Protein AF-A0A9P1I7N1-F1 (afdb_monomer_lite)

pLDDT: mean 73.81, std 21.14, range [27.92, 98.0]

Structure (mmCIF, N/CA/C/O backbone):
data_AF-A0A9P1I7N1-F1
#
_entry.id   AF-A0A9P1I7N1-F1
#
loop_
_atom_site.group_PDB
_atom_site.id
_atom_site.type_symbol
_atom_site.label_atom_id
_atom_site.label_alt_id
_atom_site.label_comp_id
_atom_site.label_asym_id
_atom_site.label_entity_id
_atom_site.label_seq_id
_atom_site.pdbx_PDB_ins_code
_atom_site.Cartn_x
_atom_site.Cartn_y
_atom_site.Cartn_z
_atom_site.occupancy
_atom_site.B_iso_or_equiv
_atom_site.auth_seq_id
_atom_site.auth_comp_id
_atom_site.auth_asym_id
_atom_site.auth_atom_id
_atom_site.pdbx_PDB_model_num
ATOM 1 N N . MET A 1 1 ? 33.302 -12.048 -24.021 1.00 49.50 1 MET A N 1
ATOM 2 C CA . MET A 1 1 ? 32.102 -11.194 -24.186 1.00 49.50 1 MET A CA 1
ATOM 3 C C . MET A 1 1 ? 31.710 -10.705 -22.802 1.00 49.50 1 MET A C 1
ATOM 5 O O . MET A 1 1 ? 31.873 -11.466 -21.865 1.00 49.50 1 MET A O 1
ATOM 9 N N . SER A 1 2 ? 31.352 -9.431 -22.657 1.00 49.69 2 SER A N 1
ATOM 10 C CA . SER A 1 2 ? 31.228 -8.757 -21.356 1.00 49.69 2 SER A CA 1
ATOM 11 C C . SER A 1 2 ? 29.893 -9.080 -20.673 1.00 49.69 2 SER A C 1
ATOM 13 O O . SER A 1 2 ? 28.844 -8.754 -21.222 1.00 49.69 2 SER A O 1
ATOM 15 N N . ASP A 1 3 ? 29.926 -9.655 -19.466 1.00 61.00 3 ASP A N 1
ATOM 16 C CA . ASP A 1 3 ? 28.738 -10.014 -18.661 1.00 61.00 3 ASP A CA 1
ATOM 17 C C . ASP A 1 3 ? 27.896 -8.801 -18.215 1.00 61.00 3 ASP A C 1
ATOM 19 O O . ASP A 1 3 ? 26.815 -8.938 -17.641 1.00 61.00 3 ASP A O 1
ATOM 23 N N . PHE A 1 4 ? 28.384 -7.587 -18.473 1.00 56.69 4 PHE A N 1
ATOM 24 C CA . PHE A 1 4 ? 27.769 -6.341 -18.027 1.00 56.69 4 PHE A CA 1
ATOM 25 C C . PHE A 1 4 ? 26.663 -5.832 -18.965 1.00 56.69 4 PHE A C 1
ATOM 27 O O . PHE A 1 4 ? 25.818 -5.038 -18.535 1.00 56.69 4 PHE A O 1
ATOM 34 N N . ILE A 1 5 ? 26.626 -6.289 -20.222 1.00 63.47 5 ILE A N 1
ATOM 35 C CA . ILE A 1 5 ? 25.685 -5.809 -21.244 1.00 63.47 5 ILE A CA 1
ATOM 36 C C . ILE A 1 5 ? 24.999 -6.997 -21.920 1.00 63.47 5 ILE A C 1
ATOM 38 O O . ILE A 1 5 ? 25.649 -7.870 -22.490 1.00 63.47 5 ILE A O 1
ATOM 42 N N . ARG A 1 6 ? 23.663 -7.005 -21.886 1.00 72.44 6 ARG A N 1
ATOM 43 C CA . ARG A 1 6 ? 22.825 -7.918 -22.669 1.00 72.44 6 ARG A CA 1
ATOM 44 C C . ARG A 1 6 ? 22.393 -7.221 -23.953 1.00 72.44 6 ARG A C 1
ATOM 46 O O . ARG A 1 6 ? 21.852 -6.119 -23.909 1.00 72.44 6 ARG A O 1
ATOM 53 N N . ILE A 1 7 ? 22.594 -7.882 -25.088 1.00 71.12 7 ILE A N 1
ATOM 54 C CA . ILE A 1 7 ? 22.114 -7.414 -26.390 1.00 71.12 7 ILE A CA 1
ATOM 55 C C . ILE A 1 7 ? 20.780 -8.101 -26.677 1.00 71.12 7 ILE A C 1
ATOM 57 O O . ILE A 1 7 ? 20.728 -9.324 -26.800 1.00 71.12 7 ILE A O 1
ATOM 61 N N . ILE A 1 8 ? 19.702 -7.324 -26.790 1.00 77.31 8 ILE A N 1
ATOM 62 C CA . ILE A 1 8 ? 18.387 -7.828 -27.208 1.00 77.31 8 ILE A CA 1
ATOM 63 C C . ILE A 1 8 ? 18.114 -7.363 -28.637 1.00 77.31 8 ILE A C 1
ATOM 65 O O . ILE A 1 8 ? 18.191 -6.171 -28.940 1.00 77.31 8 ILE A O 1
ATOM 69 N N . ARG A 1 9 ? 17.780 -8.310 -29.521 1.00 76.06 9 ARG A N 1
ATOM 70 C CA . ARG A 1 9 ? 17.397 -8.034 -30.911 1.00 76.06 9 ARG A CA 1
ATOM 71 C C . ARG A 1 9 ? 15.897 -7.767 -30.965 1.00 76.06 9 ARG A C 1
ATOM 73 O O . ARG A 1 9 ? 15.102 -8.653 -30.658 1.00 76.06 9 ARG A O 1
ATOM 80 N N . ILE A 1 10 ? 15.518 -6.554 -31.352 1.00 75.75 10 ILE A N 1
ATOM 81 C CA . ILE A 1 10 ? 14.117 -6.165 -31.527 1.00 75.75 10 ILE A CA 1
ATOM 82 C C . ILE A 1 10 ? 13.871 -5.901 -33.011 1.00 75.75 10 ILE A C 1
ATOM 84 O O . ILE A 1 10 ? 14.571 -5.099 -33.627 1.00 75.75 10 ILE A O 1
ATOM 88 N N . LYS A 1 11 ? 12.872 -6.582 -33.581 1.00 67.62 11 LYS A N 1
ATOM 89 C CA . LYS A 1 11 ? 12.373 -6.315 -34.935 1.00 67.62 11 LYS A CA 1
ATOM 90 C C . LYS A 1 11 ? 11.320 -5.218 -34.884 1.00 67.62 11 LYS A C 1
ATOM 92 O O . LYS A 1 11 ? 10.324 -5.357 -34.175 1.00 67.62 11 LYS A O 1
ATOM 97 N N . ASN A 1 12 ? 11.536 -4.149 -35.642 1.00 67.44 12 ASN A N 1
ATOM 98 C CA . ASN A 1 12 ? 10.532 -3.110 -35.849 1.00 67.44 12 ASN A CA 1
ATOM 99 C C . ASN A 1 12 ? 9.543 -3.532 -36.951 1.00 67.44 12 ASN A C 1
ATOM 101 O O . ASN A 1 12 ? 9.822 -4.442 -37.733 1.00 67.44 12 ASN A O 1
ATOM 105 N N . ALA A 1 13 ? 8.383 -2.871 -37.025 1.00 70.06 13 ALA A N 1
ATOM 106 C CA . ALA A 1 13 ? 7.300 -3.194 -37.971 1.00 70.06 13 ALA A CA 1
ATOM 107 C C . ALA A 1 13 ? 7.719 -3.112 -39.454 1.00 70.06 13 ALA A C 1
ATOM 109 O O . ALA A 1 13 ? 7.144 -3.768 -40.314 1.00 70.06 13 ALA A O 1
ATOM 110 N N . ASN A 1 14 ? 8.753 -2.327 -39.727 1.00 74.50 14 ASN A N 1
ATOM 111 C CA . ASN A 1 14 ? 9.397 -2.095 -41.014 1.00 74.50 14 ASN A CA 1
ATOM 112 C C . ASN A 1 14 ? 10.449 -3.167 -41.371 1.00 74.50 14 ASN A C 1
ATOM 114 O 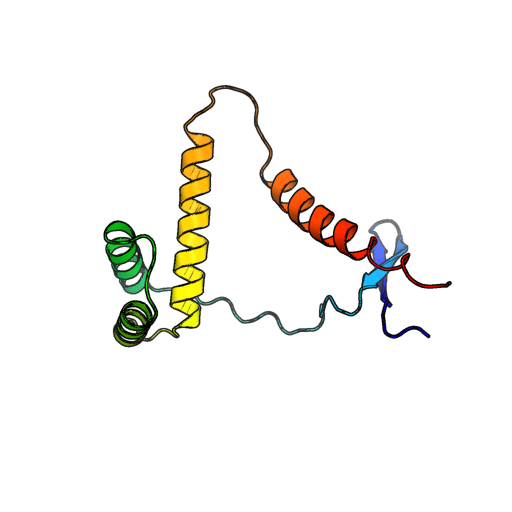O . ASN A 1 14 ? 11.082 -3.078 -42.414 1.00 74.50 14 ASN A O 1
ATOM 118 N N . GLY A 1 15 ? 10.641 -4.186 -40.527 1.00 71.75 15 GLY A N 1
ATOM 119 C CA . GLY A 1 15 ? 11.622 -5.255 -40.745 1.00 71.75 15 GLY A CA 1
ATOM 120 C C . GLY A 1 15 ? 13.042 -4.910 -40.286 1.00 71.75 15 GLY A C 1
ATOM 121 O O . GLY A 1 15 ? 13.864 -5.815 -40.166 1.00 71.75 15 GLY A O 1
ATOM 122 N N . ASP A 1 16 ? 13.306 -3.645 -39.948 1.00 73.56 16 ASP A N 1
ATOM 123 C CA . ASP A 1 16 ? 14.588 -3.202 -39.403 1.00 73.56 16 ASP A CA 1
ATOM 124 C C . ASP A 1 16 ? 14.841 -3.812 -38.024 1.00 73.56 16 ASP A C 1
ATOM 126 O O . ASP A 1 16 ? 14.035 -3.689 -37.091 1.00 73.56 16 ASP A O 1
ATOM 130 N N . GLU A 1 17 ? 16.000 -4.438 -37.876 1.00 74.38 17 GLU A N 1
ATOM 131 C CA . GLU A 1 17 ? 16.440 -5.035 -36.626 1.00 74.38 17 GLU A CA 1
ATOM 132 C C . GLU A 1 17 ? 17.321 -4.056 -35.861 1.00 74.38 17 GLU A C 1
ATOM 134 O O . GLU A 1 17 ? 18.408 -3.689 -36.305 1.00 74.38 17 GLU A O 1
ATOM 139 N N . LYS A 1 18 ? 16.864 -3.651 -34.676 1.00 73.75 18 LYS A N 1
ATOM 140 C CA . LYS A 1 18 ? 17.653 -2.821 -33.770 1.00 73.75 18 LYS A CA 1
ATOM 141 C C . LYS A 1 18 ? 18.204 -3.677 -32.639 1.00 73.75 18 LYS A C 1
ATOM 143 O O . LYS A 1 18 ? 17.460 -4.396 -31.967 1.00 73.75 18 LYS A O 1
ATOM 148 N N . LEU A 1 19 ? 19.512 -3.576 -32.426 1.00 75.94 19 LEU A N 1
ATOM 149 C CA . LEU A 1 19 ? 20.185 -4.141 -31.263 1.00 75.94 19 LEU A CA 1
ATOM 150 C C . LEU A 1 19 ? 20.087 -3.127 -30.124 1.00 75.94 19 LEU A C 1
ATOM 152 O O . LEU A 1 19 ? 20.568 -2.001 -30.245 1.00 75.94 19 LEU A O 1
ATOM 156 N N . LEU A 1 20 ? 19.412 -3.506 -29.041 1.00 75.50 20 LEU A N 1
ATOM 157 C CA . LEU A 1 20 ? 19.401 -2.723 -27.812 1.00 75.50 20 LEU A CA 1
ATOM 158 C C . LEU A 1 20 ? 20.410 -3.312 -26.835 1.00 75.50 20 LEU A C 1
ATOM 160 O O . LEU A 1 20 ? 20.289 -4.466 -26.424 1.00 75.50 20 LEU A O 1
ATOM 164 N N . GLU A 1 21 ? 21.380 -2.489 -26.456 1.00 71.56 21 GLU A N 1
ATOM 165 C CA . GLU A 1 21 ? 22.315 -2.771 -25.376 1.00 71.56 21 GLU A CA 1
ATOM 166 C C . GLU A 1 21 ? 21.666 -2.392 -24.049 1.00 71.56 21 GLU A C 1
ATOM 168 O O . GLU A 1 21 ? 21.413 -1.221 -23.756 1.00 71.56 21 GLU A O 1
ATOM 173 N N . ILE A 1 22 ? 21.347 -3.405 -23.251 1.00 73.88 22 ILE A N 1
ATOM 174 C CA . ILE A 1 22 ? 20.681 -3.239 -21.967 1.00 73.88 22 ILE A CA 1
ATOM 175 C C . ILE A 1 22 ? 21.643 -3.712 -20.878 1.00 73.88 22 ILE A C 1
ATOM 177 O O . ILE A 1 22 ? 22.130 -4.842 -20.944 1.00 73.88 22 ILE A O 1
ATOM 181 N N . PRO A 1 23 ? 21.914 -2.891 -19.849 1.00 74.00 23 PRO A N 1
ATOM 182 C CA . PRO A 1 23 ? 22.701 -3.324 -18.702 1.00 74.00 23 PRO A CA 1
ATOM 183 C C . PRO A 1 23 ? 22.147 -4.627 -18.116 1.00 74.00 23 PRO A C 1
ATOM 185 O O . PRO A 1 23 ? 20.976 -4.678 -17.741 1.00 74.00 23 PRO A O 1
ATOM 188 N N . ALA A 1 24 ? 22.982 -5.660 -17.980 1.00 65.38 24 ALA A N 1
ATOM 189 C CA . ALA A 1 24 ? 22.560 -6.992 -17.524 1.00 65.38 24 ALA A CA 1
ATOM 190 C C . ALA A 1 24 ? 21.937 -6.998 -16.111 1.00 65.38 24 ALA A C 1
ATOM 192 O O . ALA A 1 24 ? 21.208 -7.921 -15.756 1.00 65.38 24 ALA A O 1
ATOM 193 N N . LYS A 1 25 ? 22.180 -5.939 -15.323 1.00 65.00 25 LYS A N 1
ATOM 194 C CA . LYS A 1 25 ? 21.547 -5.687 -14.014 1.00 65.00 25 LYS A CA 1
ATOM 195 C C . LYS A 1 25 ? 20.039 -5.433 -14.091 1.00 65.00 25 LYS A C 1
ATOM 197 O O . LYS A 1 25 ? 19.344 -5.542 -13.082 1.00 65.00 25 LYS A O 1
ATOM 202 N N . LEU A 1 26 ? 19.533 -5.048 -15.262 1.00 67.81 26 LEU A N 1
ATOM 203 C CA . LEU A 1 26 ? 18.105 -5.013 -15.536 1.00 67.81 26 LEU A CA 1
ATOM 204 C C . LEU A 1 26 ? 17.706 -6.458 -15.829 1.00 67.81 26 LEU A C 1
ATOM 206 O O . LEU A 1 26 ? 17.741 -6.910 -16.968 1.00 67.81 26 LEU A O 1
ATOM 210 N N . ASP A 1 27 ? 17.416 -7.198 -14.762 1.00 68.06 27 ASP A N 1
ATOM 211 C CA . ASP A 1 27 ? 16.964 -8.589 -14.784 1.00 68.06 27 ASP A CA 1
ATOM 212 C C . ASP A 1 27 ? 15.564 -8.666 -15.429 1.00 68.06 27 ASP A C 1
ATOM 214 O O . ASP A 1 27 ? 14.540 -8.781 -14.755 1.00 68.06 27 ASP A O 1
ATOM 218 N N . LEU A 1 28 ? 15.522 -8.491 -16.755 1.00 69.94 28 LEU A N 1
ATOM 219 C CA . LEU A 1 28 ? 14.308 -8.479 -17.578 1.00 69.94 28 LEU A CA 1
ATOM 220 C C . LEU A 1 28 ? 13.657 -9.864 -17.671 1.00 69.94 28 LEU A C 1
ATOM 222 O O . LEU A 1 28 ? 12.480 -9.963 -18.012 1.00 69.94 28 LEU A O 1
ATOM 226 N N . GLU A 1 29 ? 14.416 -10.912 -17.352 1.00 68.62 29 GLU A N 1
ATOM 227 C CA . GLU A 1 29 ? 13.944 -12.295 -17.291 1.00 68.62 29 GLU A CA 1
ATOM 228 C C . GLU A 1 29 ? 13.366 -12.654 -15.923 1.00 68.62 29 GLU A C 1
ATOM 230 O O . GLU A 1 29 ? 12.690 -13.679 -15.807 1.00 68.62 29 GLU A O 1
ATOM 235 N N . ARG A 1 30 ? 13.556 -11.806 -14.897 1.00 72.81 30 ARG A N 1
ATOM 236 C CA . ARG A 1 30 ? 12.923 -12.011 -13.597 1.00 72.81 30 ARG A CA 1
ATOM 237 C C . ARG A 1 30 ? 11.413 -12.114 -13.785 1.00 72.81 30 ARG A C 1
ATOM 239 O O . ARG A 1 30 ? 10.788 -11.137 -14.217 1.00 72.81 30 ARG A O 1
ATOM 246 N N . PRO A 1 31 ? 10.795 -13.239 -13.388 1.00 73.25 31 PRO A N 1
ATOM 247 C CA . PRO A 1 31 ? 9.352 -13.370 -13.429 1.00 73.25 31 PRO A CA 1
ATOM 248 C C . PRO A 1 31 ? 8.707 -12.194 -12.695 1.00 73.25 31 PRO A C 1
ATOM 250 O O . PRO A 1 31 ? 9.024 -11.908 -11.532 1.00 73.25 31 PRO A O 1
ATOM 253 N N . LYS A 1 32 ? 7.815 -11.476 -13.387 1.00 76.12 32 LYS A N 1
ATOM 254 C CA . LYS A 1 32 ? 7.057 -10.386 -12.770 1.00 76.12 32 LYS A CA 1
ATOM 255 C C . LYS A 1 32 ? 6.283 -10.980 -11.601 1.00 76.12 32 LYS A C 1
ATOM 257 O O . LYS A 1 32 ? 5.505 -11.913 -11.785 1.00 76.12 32 LYS A O 1
ATOM 262 N N . ARG A 1 33 ? 6.492 -10.436 -10.400 1.00 74.19 33 ARG A N 1
ATOM 263 C CA . ARG A 1 33 ? 5.710 -10.849 -9.231 1.00 74.19 33 ARG A CA 1
ATOM 264 C C . ARG A 1 33 ? 4.222 -10.659 -9.557 1.00 74.19 33 ARG A C 1
ATOM 266 O O . ARG A 1 33 ? 3.873 -9.594 -10.081 1.00 74.19 33 ARG A O 1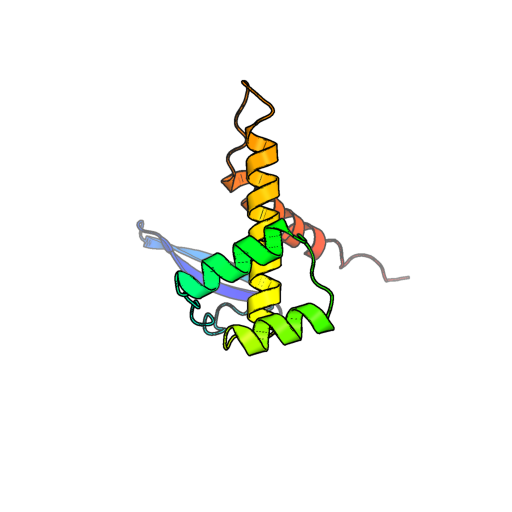
ATOM 273 N N . PRO A 1 34 ? 3.363 -11.656 -9.282 1.00 75.75 34 PRO A N 1
ATOM 274 C CA . PRO A 1 34 ? 1.937 -11.531 -9.539 1.00 75.75 34 PRO A CA 1
ATOM 275 C C . PRO A 1 34 ? 1.393 -10.309 -8.798 1.00 75.75 34 PRO A C 1
ATOM 277 O O . PRO A 1 34 ? 1.763 -10.040 -7.651 1.00 75.75 34 PRO A O 1
ATOM 280 N N . ARG A 1 35 ? 0.540 -9.533 -9.474 1.00 80.25 35 ARG A N 1
ATOM 281 C CA . ARG A 1 35 ? -0.113 -8.385 -8.843 1.00 80.25 35 ARG A CA 1
ATOM 282 C C . ARG A 1 35 ? -1.088 -8.895 -7.791 1.00 80.25 35 ARG A C 1
ATOM 284 O O . ARG A 1 35 ? -1.968 -9.688 -8.098 1.00 80.25 35 ARG A O 1
ATOM 291 N N . THR A 1 36 ? -0.947 -8.404 -6.568 1.00 82.81 36 THR A N 1
ATOM 292 C CA . THR A 1 36 ? -1.975 -8.575 -5.541 1.00 82.81 36 THR A CA 1
ATOM 293 C C . THR A 1 36 ? -3.128 -7.613 -5.818 1.00 82.81 36 THR A C 1
ATOM 295 O O . THR A 1 36 ? -2.890 -6.428 -6.059 1.00 82.81 36 THR A O 1
ATOM 298 N N . VAL A 1 37 ? -4.360 -8.119 -5.752 1.00 91.25 37 VAL A N 1
ATOM 299 C CA . VAL A 1 37 ? -5.584 -7.312 -5.693 1.00 91.25 37 VAL A CA 1
ATOM 300 C C . VAL A 1 37 ? -6.099 -7.370 -4.260 1.00 91.25 37 VAL A C 1
ATOM 302 O O . VAL A 1 37 ? -6.226 -8.455 -3.698 1.00 91.25 37 VAL A O 1
ATOM 305 N N . PHE A 1 38 ? -6.344 -6.208 -3.660 1.00 94.31 38 PHE A N 1
ATOM 306 C CA . PHE A 1 38 ? -6.940 -6.116 -2.330 1.00 94.31 38 PHE A CA 1
ATOM 307 C C . PHE A 1 38 ? -8.461 -6.120 -2.450 1.00 94.31 38 PHE A C 1
ATOM 309 O O . PHE A 1 38 ? -9.009 -5.538 -3.384 1.00 94.31 38 PHE A O 1
ATOM 316 N N . THR A 1 39 ? -9.129 -6.765 -1.501 1.00 97.25 39 THR A N 1
ATOM 317 C CA . THR A 1 39 ? -10.592 -6.709 -1.380 1.00 97.25 39 THR A CA 1
ATOM 318 C C . THR A 1 39 ? -11.047 -5.321 -0.929 1.00 97.25 39 THR A C 1
ATOM 320 O O . THR A 1 39 ? -10.282 -4.581 -0.304 1.00 97.25 39 THR A O 1
ATOM 323 N N . ASP A 1 40 ? -12.313 -4.983 -1.170 1.00 96.50 40 ASP A N 1
ATOM 324 C CA . ASP A 1 40 ? -12.871 -3.691 -0.750 1.00 96.50 40 ASP A CA 1
ATOM 325 C C . ASP A 1 40 ? -12.788 -3.490 0.766 1.00 96.50 40 ASP A C 1
ATOM 327 O O . ASP A 1 40 ? -12.424 -2.411 1.231 1.00 96.50 40 ASP A O 1
ATOM 331 N N . GLN A 1 41 ? -13.030 -4.546 1.549 1.00 97.38 41 GLN A N 1
ATOM 332 C CA . GLN A 1 41 ? -12.895 -4.496 3.007 1.00 97.38 41 GLN A CA 1
ATOM 333 C C . GLN A 1 41 ? -11.455 -4.189 3.439 1.00 97.38 41 GLN A C 1
ATOM 335 O O . GLN A 1 41 ? -11.235 -3.355 4.319 1.00 97.38 41 GLN A O 1
ATOM 340 N N . GLN A 1 42 ? -10.457 -4.809 2.798 1.00 97.06 42 GLN A N 1
ATOM 341 C CA . GLN A 1 42 ? -9.050 -4.506 3.072 1.00 97.06 42 GLN A CA 1
ATOM 342 C C . GLN A 1 42 ? -8.717 -3.055 2.715 1.00 97.06 42 GLN A C 1
ATOM 344 O O . GLN A 1 42 ? -8.069 -2.370 3.506 1.00 97.06 42 GLN A O 1
ATOM 349 N N . LEU A 1 43 ? -9.187 -2.564 1.563 1.00 97.75 43 LEU A N 1
ATOM 350 C CA . LEU A 1 43 ? -8.972 -1.179 1.135 1.00 97.75 43 LEU A CA 1
ATOM 351 C C . LEU A 1 43 ? -9.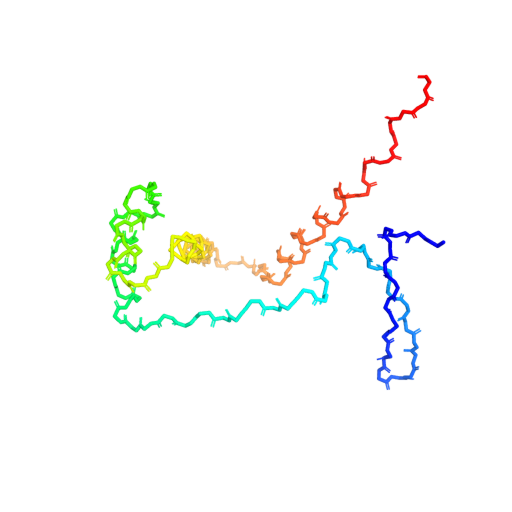600 -0.169 2.100 1.00 97.75 43 LEU A C 1
ATOM 353 O O . LEU A 1 43 ? -8.959 0.828 2.423 1.00 97.75 43 LEU A O 1
ATOM 357 N N . GLN A 1 44 ? -10.808 -0.432 2.601 1.00 97.75 44 GLN A N 1
ATOM 358 C CA . GLN A 1 44 ? -11.472 0.434 3.580 1.00 97.75 44 GLN A CA 1
ATOM 359 C C . GLN A 1 44 ? -10.661 0.569 4.870 1.00 97.75 44 GLN A C 1
ATOM 361 O O . GLN A 1 44 ? -10.469 1.680 5.364 1.00 97.75 44 GLN A O 1
ATOM 366 N N . VAL A 1 45 ? -10.154 -0.545 5.409 1.00 97.88 45 VAL A N 1
ATOM 367 C CA . VAL A 1 45 ? -9.322 -0.512 6.620 1.00 97.88 45 VAL A CA 1
ATOM 368 C C . VAL A 1 45 ? -7.993 0.197 6.346 1.00 97.88 45 VAL A C 1
ATOM 370 O O . VAL A 1 45 ? -7.579 1.025 7.153 1.00 97.88 45 VAL A O 1
ATOM 373 N N . LEU A 1 46 ? -7.355 -0.072 5.202 1.00 97.81 46 LEU A N 1
ATOM 374 C CA . LEU A 1 46 ? -6.108 0.584 4.797 1.00 97.81 46 LEU A CA 1
ATOM 375 C C . LEU A 1 46 ? -6.268 2.106 4.672 1.00 97.81 46 LEU A C 1
ATOM 377 O O . LEU A 1 46 ? -5.455 2.846 5.221 1.00 97.81 46 LEU A O 1
ATOM 381 N N . GLU A 1 47 ? -7.315 2.581 3.991 1.00 98.00 47 GLU A N 1
ATOM 382 C CA . GLU A 1 47 ? -7.601 4.016 3.850 1.00 98.00 47 GLU A CA 1
ATOM 383 C C . GLU A 1 47 ? -7.957 4.654 5.195 1.00 98.00 47 GLU A C 1
ATOM 385 O O . GLU A 1 47 ? -7.464 5.738 5.498 1.00 98.00 47 GLU A O 1
ATOM 390 N N . LYS A 1 48 ? -8.746 3.978 6.042 1.00 97.75 48 LYS A N 1
ATOM 391 C CA . LYS A 1 48 ? -9.053 4.477 7.390 1.00 97.75 48 LYS A CA 1
ATOM 392 C C . LYS A 1 48 ? -7.775 4.688 8.202 1.00 97.75 48 LYS A C 1
ATOM 394 O O . LYS A 1 48 ? -7.550 5.783 8.706 1.00 97.75 48 LYS A O 1
ATOM 399 N N . THR A 1 49 ? -6.921 3.669 8.280 1.00 97.12 49 THR A N 1
ATOM 400 C CA . THR A 1 49 ? -5.653 3.764 9.014 1.00 97.12 49 THR A CA 1
ATOM 401 C C . THR A 1 49 ? -4.714 4.800 8.394 1.00 97.12 49 THR A C 1
ATOM 403 O O . THR A 1 49 ? -4.003 5.487 9.117 1.00 97.12 49 THR A O 1
ATOM 406 N N . PHE A 1 50 ? -4.721 4.959 7.069 1.00 97.38 50 PHE A N 1
ATOM 407 C CA . PHE A 1 50 ? -3.939 5.995 6.396 1.00 97.38 50 PHE A CA 1
ATOM 408 C C . PHE A 1 50 ? -4.397 7.414 6.754 1.00 97.38 50 PHE A C 1
ATOM 410 O O . PHE A 1 50 ? -3.558 8.284 6.974 1.00 97.38 50 PHE A O 1
ATOM 417 N N . ASN A 1 51 ? -5.708 7.642 6.843 1.00 96.25 51 ASN A N 1
ATOM 418 C CA . ASN A 1 51 ? -6.267 8.934 7.243 1.00 96.25 51 ASN A CA 1
ATOM 419 C C . ASN A 1 51 ? -5.952 9.273 8.710 1.00 96.25 51 ASN A C 1
ATOM 421 O O . ASN A 1 51 ? -5.825 10.445 9.049 1.00 96.25 51 ASN A O 1
ATOM 425 N N . GLU A 1 52 ? -5.813 8.259 9.569 1.00 95.38 52 GLU A N 1
ATOM 426 C CA . GLU A 1 52 ? -5.347 8.420 10.953 1.00 95.38 52 GLU A CA 1
ATOM 427 C C . GLU A 1 52 ? -3.835 8.705 11.004 1.00 95.38 52 GLU A C 1
ATOM 429 O O . GLU A 1 52 ? -3.389 9.578 11.748 1.00 95.38 52 GLU A O 1
ATOM 434 N N . SER A 1 53 ? -3.038 7.991 10.200 1.00 94.38 53 SER A N 1
ATOM 435 C CA . SER A 1 53 ? -1.597 8.212 10.063 1.00 94.38 53 SER A CA 1
ATOM 436 C C . SER A 1 53 ? -1.067 7.788 8.689 1.00 94.38 53 SER A C 1
ATOM 438 O O . SER A 1 53 ? -1.036 6.604 8.345 1.00 94.38 53 SER A O 1
ATOM 440 N N . GLY A 1 54 ? -0.514 8.738 7.927 1.00 93.44 54 GLY A N 1
ATOM 441 C CA . GLY A 1 54 ? 0.078 8.475 6.604 1.00 93.44 54 GLY A CA 1
ATOM 442 C C . GLY A 1 54 ? 1.373 7.639 6.622 1.00 93.44 54 GLY A C 1
ATOM 443 O O . GLY A 1 54 ? 1.885 7.226 5.567 1.00 93.44 54 GLY A O 1
ATOM 444 N N . TYR A 1 55 ? 1.920 7.374 7.813 1.00 96.56 55 TYR A N 1
ATOM 445 C CA . TYR A 1 55 ? 3.123 6.573 8.038 1.00 96.56 55 TYR A CA 1
ATOM 446 C C . TYR A 1 55 ? 2.910 5.581 9.183 1.00 96.56 55 TYR A C 1
ATOM 448 O O . TYR A 1 55 ? 2.404 5.927 10.245 1.00 96.56 55 TYR A O 1
ATOM 456 N N . LEU A 1 56 ? 3.359 4.342 8.984 1.00 94.44 56 LEU A N 1
ATOM 457 C CA . LEU A 1 56 ? 3.326 3.301 10.008 1.00 94.44 56 LEU A CA 1
ATOM 458 C C . LEU A 1 56 ? 4.742 2.964 10.472 1.00 94.44 56 LEU A C 1
ATOM 460 O O . LEU A 1 56 ? 5.651 2.807 9.648 1.00 94.44 56 LEU A O 1
ATOM 464 N N . ASN A 1 57 ? 4.905 2.789 11.784 1.00 95.62 57 ASN A N 1
ATOM 465 C CA . ASN A 1 57 ? 6.090 2.157 12.361 1.00 95.62 57 ASN A CA 1
ATOM 466 C C . ASN A 1 57 ? 6.055 0.627 12.131 1.00 95.62 57 ASN A C 1
ATOM 468 O O . ASN A 1 57 ? 5.098 0.093 11.568 1.00 95.62 57 ASN A O 1
ATOM 472 N N . GLY A 1 58 ? 7.120 -0.083 12.516 1.00 95.25 58 GLY A N 1
ATOM 473 C CA . GLY A 1 58 ? 7.217 -1.534 12.311 1.00 95.25 58 GLY A CA 1
ATOM 474 C C . GLY A 1 58 ? 6.107 -2.327 13.008 1.00 95.25 58 GLY A C 1
ATOM 475 O O . GLY A 1 58 ? 5.492 -3.182 12.378 1.00 95.25 58 GLY A O 1
ATOM 476 N N . SER A 1 59 ? 5.812 -2.004 14.267 1.00 96.69 59 SER A N 1
ATOM 477 C CA . SER A 1 59 ? 4.829 -2.727 15.083 1.00 96.69 59 SER A CA 1
ATOM 478 C C . SER A 1 59 ? 3.403 -2.547 14.564 1.00 96.69 59 SER A C 1
ATOM 480 O O . SER A 1 59 ? 2.735 -3.530 14.258 1.00 96.69 59 SER A O 1
ATOM 482 N N . SER A 1 60 ? 2.963 -1.303 14.347 1.00 96.31 60 SER A N 1
ATOM 483 C CA . SER A 1 60 ? 1.624 -1.006 13.820 1.00 96.31 60 SER A CA 1
ATOM 484 C C . SER A 1 60 ? 1.420 -1.574 12.413 1.00 96.31 60 SER A C 1
ATOM 486 O O . SER A 1 60 ? 0.316 -1.971 12.045 1.00 96.31 60 SER A O 1
ATOM 488 N N . ARG A 1 61 ? 2.491 -1.647 11.611 1.00 98.00 61 ARG A N 1
ATOM 489 C CA . ARG A 1 61 ? 2.440 -2.278 10.289 1.00 98.00 61 ARG A CA 1
ATOM 490 C C . ARG A 1 61 ? 2.246 -3.790 10.383 1.00 98.00 61 ARG A C 1
ATOM 492 O O . ARG A 1 61 ? 1.434 -4.324 9.629 1.00 98.00 61 ARG A O 1
ATOM 499 N N . LEU A 1 62 ? 2.936 -4.454 11.310 1.00 97.81 62 LEU A N 1
ATOM 500 C CA . LEU A 1 62 ? 2.792 -5.890 11.541 1.00 97.81 62 LEU A CA 1
ATOM 501 C C . LEU A 1 62 ? 1.397 -6.244 12.078 1.00 97.81 62 LEU A C 1
ATOM 503 O O . LEU A 1 62 ? 0.778 -7.195 11.607 1.00 97.81 62 LEU A O 1
ATOM 507 N N . GLU A 1 63 ? 0.866 -5.450 13.007 1.00 97.81 63 GLU A N 1
ATOM 508 C CA . GLU A 1 63 ? -0.502 -5.612 13.515 1.00 97.81 63 GLU A CA 1
ATOM 509 C C . GLU A 1 63 ? -1.543 -5.495 12.397 1.00 97.81 63 GLU A C 1
ATOM 511 O O . GLU A 1 63 ? -2.433 -6.341 12.274 1.00 97.81 63 GLU A O 1
ATOM 516 N N . LEU A 1 64 ? -1.406 -4.485 11.532 1.00 97.50 64 LEU A N 1
ATOM 517 C CA . LEU A 1 64 ? -2.305 -4.289 10.397 1.00 97.50 64 LEU A CA 1
ATOM 518 C C . LEU A 1 64 ? -2.194 -5.423 9.368 1.00 97.50 64 LEU A C 1
ATOM 520 O O . LEU A 1 64 ? -3.207 -5.859 8.819 1.00 97.50 64 LEU A O 1
ATOM 524 N N . ALA A 1 65 ? -0.980 -5.920 9.130 1.00 97.88 65 ALA A N 1
ATOM 525 C CA . ALA A 1 65 ? -0.723 -7.058 8.255 1.00 97.88 65 ALA A CA 1
ATOM 526 C C . ALA A 1 65 ? -1.457 -8.314 8.756 1.00 97.88 65 ALA A C 1
ATOM 528 O O . ALA A 1 65 ? -2.235 -8.911 8.007 1.00 97.88 65 ALA A O 1
ATOM 529 N N . ASN A 1 66 ? -1.307 -8.636 10.045 1.00 97.88 66 ASN A N 1
ATOM 530 C CA . ASN A 1 66 ? -1.989 -9.764 10.683 1.00 97.88 66 ASN A CA 1
ATOM 531 C C . ASN A 1 66 ? -3.514 -9.615 10.624 1.00 97.88 66 ASN A C 1
ATOM 533 O O . ASN A 1 66 ? -4.213 -10.561 10.268 1.00 97.88 66 ASN A O 1
ATOM 537 N N . LYS A 1 67 ? -4.033 -8.412 10.904 1.00 97.25 67 LYS A N 1
ATOM 538 C CA . LYS A 1 67 ? -5.474 -8.125 10.869 1.00 97.25 67 LYS A CA 1
ATOM 539 C C . LYS A 1 67 ? -6.095 -8.328 9.485 1.00 97.25 67 LYS A C 1
ATOM 541 O O . LYS A 1 67 ? -7.247 -8.738 9.392 1.00 97.25 67 LYS A O 1
ATOM 546 N N . LEU A 1 68 ? -5.361 -8.010 8.419 1.00 96.75 68 LEU A N 1
ATOM 547 C CA . LEU A 1 68 ? -5.864 -8.068 7.042 1.00 96.75 68 LEU A CA 1
ATOM 548 C C . LEU A 1 68 ? -5.488 -9.353 6.297 1.00 96.75 68 LEU A C 1
ATOM 550 O O . LEU A 1 68 ? -5.883 -9.505 5.138 1.00 96.75 68 LEU A O 1
ATOM 554 N N . GLY A 1 69 ? -4.723 -10.251 6.928 1.00 96.62 69 GLY A N 1
ATOM 555 C CA . GLY A 1 69 ? -4.183 -11.444 6.273 1.00 96.62 69 GLY A CA 1
ATOM 556 C C . GLY A 1 69 ? -3.207 -11.105 5.141 1.00 96.62 69 GLY A C 1
ATOM 557 O O . GLY A 1 69 ? -3.180 -11.783 4.116 1.00 96.62 69 GLY A O 1
ATOM 558 N N . LEU A 1 70 ? -2.446 -10.019 5.291 1.00 95.75 70 LEU A N 1
ATOM 559 C CA . LEU A 1 70 ? -1.476 -9.529 4.311 1.00 95.75 70 LEU A CA 1
ATOM 560 C C . LEU A 1 70 ? -0.053 -9.646 4.866 1.00 95.75 70 LEU A C 1
ATOM 562 O O . LEU A 1 70 ? 0.159 -9.765 6.066 1.00 95.75 70 LEU A O 1
ATOM 566 N N . SER A 1 71 ? 0.948 -9.574 3.991 1.00 95.81 71 SER A N 1
ATOM 567 C CA . SER A 1 71 ? 2.353 -9.486 4.408 1.00 95.81 71 SER A CA 1
ATOM 568 C C . SER A 1 71 ? 2.750 -8.058 4.793 1.00 95.81 71 SER A C 1
ATOM 570 O O . SER A 1 71 ? 2.261 -7.086 4.209 1.00 95.81 71 SER A O 1
ATOM 572 N N . ASP A 1 72 ? 3.730 -7.924 5.695 1.00 95.44 72 ASP A N 1
ATOM 573 C CA . ASP A 1 72 ? 4.319 -6.627 6.081 1.00 95.44 72 ASP A CA 1
ATOM 574 C C . ASP A 1 72 ? 4.739 -5.798 4.854 1.00 95.44 72 ASP A C 1
ATOM 576 O O . ASP A 1 72 ? 4.480 -4.595 4.761 1.00 95.44 72 ASP A O 1
ATOM 580 N N . ASN A 1 73 ? 5.324 -6.466 3.853 1.00 94.62 73 ASN A N 1
ATOM 581 C CA . ASN A 1 73 ? 5.753 -5.823 2.619 1.00 94.62 73 ASN A CA 1
ATOM 582 C C . ASN A 1 73 ? 4.574 -5.309 1.774 1.00 94.62 73 ASN A C 1
ATOM 584 O O . ASN A 1 73 ? 4.694 -4.250 1.162 1.00 94.62 73 ASN A O 1
ATOM 588 N N . GLN A 1 74 ? 3.436 -6.010 1.732 1.00 95.25 74 GLN A N 1
ATOM 589 C CA . GLN A 1 74 ? 2.247 -5.521 1.018 1.00 95.25 74 GLN A CA 1
ATOM 590 C C . GLN A 1 74 ? 1.694 -4.252 1.667 1.00 95.25 74 GLN A C 1
ATOM 592 O O . GLN A 1 74 ? 1.417 -3.290 0.950 1.00 95.25 74 GLN A O 1
ATOM 597 N N . ILE A 1 75 ? 1.622 -4.205 3.003 1.00 97.25 75 ILE A N 1
ATOM 598 C CA . ILE A 1 75 ? 1.219 -2.991 3.725 1.00 97.25 75 ILE A CA 1
ATOM 599 C C . ILE A 1 75 ? 2.214 -1.858 3.445 1.00 97.25 75 ILE A C 1
ATOM 601 O O . ILE A 1 75 ? 1.818 -0.754 3.072 1.00 97.25 75 ILE A O 1
ATOM 605 N N . LYS A 1 76 ? 3.521 -2.136 3.532 1.00 95.75 76 LYS A N 1
ATOM 606 C CA . LYS A 1 76 ? 4.579 -1.159 3.236 1.00 95.75 76 LYS A CA 1
ATOM 607 C C . LYS A 1 76 ? 4.432 -0.557 1.835 1.00 95.75 76 LYS A C 1
ATOM 609 O O . LYS A 1 76 ? 4.463 0.666 1.691 1.00 95.75 76 LYS A O 1
ATOM 614 N N . VAL A 1 77 ? 4.270 -1.401 0.816 1.00 95.25 77 VAL A N 1
ATOM 615 C CA . VAL A 1 77 ? 4.120 -0.971 -0.583 1.00 95.25 77 VAL A CA 1
ATOM 616 C C . VAL A 1 77 ? 2.819 -0.197 -0.784 1.00 95.25 77 VAL A C 1
ATOM 618 O O . VAL A 1 77 ? 2.828 0.830 -1.461 1.00 95.25 77 VAL A O 1
ATOM 621 N N . TRP A 1 78 ? 1.712 -0.630 -0.176 1.00 96.56 78 TRP A N 1
ATOM 622 C CA . TRP A 1 78 ? 0.441 0.086 -0.277 1.00 96.56 78 TRP A CA 1
ATOM 623 C C . TRP A 1 78 ? 0.549 1.500 0.305 1.00 96.56 78 TRP A C 1
ATOM 625 O O . TRP A 1 78 ? 0.215 2.461 -0.384 1.00 96.56 78 TRP A O 1
ATOM 635 N N . PHE A 1 79 ? 1.121 1.655 1.505 1.00 97.69 79 PHE A N 1
ATOM 636 C CA . PHE A 1 79 ? 1.315 2.970 2.131 1.00 97.69 79 PHE A CA 1
ATOM 637 C C . PHE A 1 79 ? 2.248 3.872 1.311 1.00 97.69 79 PHE A C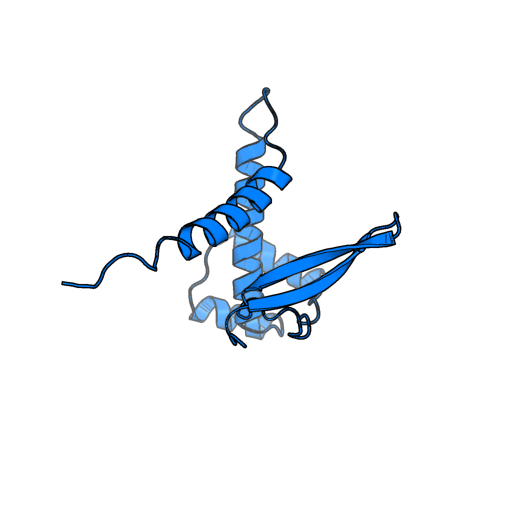 1
ATOM 639 O O . PHE A 1 79 ? 1.995 5.068 1.173 1.00 97.69 79 PHE A O 1
ATOM 646 N N . GLN A 1 80 ? 3.312 3.314 0.723 1.00 95.44 80 GLN A N 1
ATOM 647 C CA . GLN A 1 80 ? 4.179 4.056 -0.200 1.00 95.44 80 GLN A CA 1
ATOM 648 C C . GLN A 1 80 ? 3.399 4.562 -1.419 1.00 95.44 80 GLN A C 1
ATOM 650 O O . GLN A 1 80 ? 3.420 5.759 -1.708 1.00 95.44 80 GLN A O 1
ATOM 655 N N . ASN A 1 81 ? 2.657 3.675 -2.083 1.00 95.19 81 ASN A N 1
ATOM 656 C CA . ASN A 1 81 ? 1.855 4.022 -3.254 1.00 95.19 81 ASN A CA 1
ATOM 657 C C . ASN A 1 81 ? 0.761 5.043 -2.919 1.00 95.19 81 ASN A C 1
ATOM 659 O O . ASN A 1 81 ? 0.511 5.962 -3.703 1.00 95.19 81 ASN A O 1
ATOM 663 N N . ARG A 1 82 ? 0.130 4.916 -1.748 1.00 96.19 82 ARG A N 1
ATOM 664 C CA . ARG A 1 82 ? -0.926 5.823 -1.301 1.00 96.19 82 ARG A CA 1
ATOM 665 C C . ARG A 1 82 ? -0.405 7.241 -1.073 1.00 96.19 82 ARG A C 1
ATOM 667 O O . ARG A 1 82 ? -1.044 8.181 -1.547 1.00 96.19 82 ARG A O 1
ATOM 674 N N . ARG A 1 83 ? 0.778 7.403 -0.468 1.00 95.31 83 ARG A N 1
ATOM 675 C CA . ARG A 1 83 ? 1.444 8.717 -0.345 1.00 95.31 83 ARG A CA 1
ATOM 676 C C . ARG A 1 83 ? 1.827 9.304 -1.696 1.00 95.31 83 ARG A C 1
ATOM 678 O O . ARG A 1 83 ? 1.639 10.493 -1.930 1.00 95.31 83 ARG A O 1
ATOM 685 N N . THR A 1 84 ? 2.335 8.481 -2.616 1.00 91.81 84 THR A N 1
ATOM 686 C CA . THR A 1 84 ? 2.611 8.938 -3.986 1.00 91.81 84 THR A CA 1
ATOM 687 C C . THR A 1 84 ? 1.340 9.441 -4.670 1.00 91.81 84 THR A C 1
ATOM 689 O O . THR A 1 84 ? 1.384 10.459 -5.357 1.00 91.81 84 THR A O 1
ATOM 692 N N . LYS A 1 85 ? 0.208 8.755 -4.479 1.00 87.12 85 LYS A N 1
ATOM 693 C CA . LYS A 1 85 ? -1.092 9.183 -5.011 1.00 87.12 85 LYS A CA 1
ATOM 694 C C . LYS A 1 85 ? -1.559 10.501 -4.391 1.00 87.12 85 LYS A C 1
ATOM 696 O O . LYS A 1 85 ? -2.064 11.338 -5.126 1.00 87.12 85 LYS A O 1
ATOM 701 N N . GLU A 1 86 ? -1.374 10.695 -3.089 1.00 88.81 86 GLU A N 1
ATOM 702 C CA . GLU A 1 86 ? -1.727 11.944 -2.398 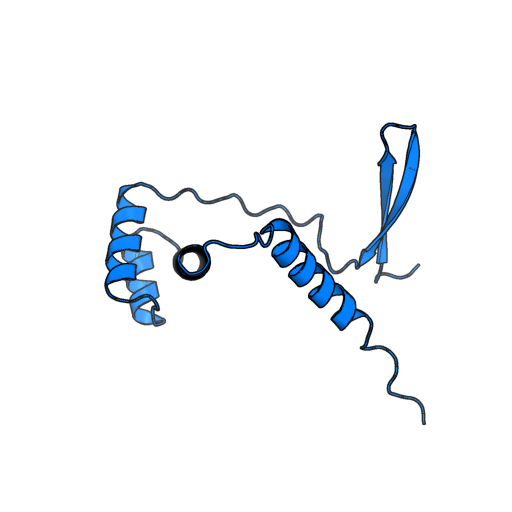1.00 88.81 86 GLU A CA 1
ATOM 703 C C . GLU A 1 86 ? -0.935 13.135 -2.930 1.00 88.81 86 GLU A C 1
ATOM 705 O O . GLU A 1 86 ? -1.522 14.077 -3.450 1.00 88.81 86 GLU A O 1
ATOM 710 N N . LYS A 1 87 ? 0.396 13.007 -2.982 1.00 84.44 87 LYS A N 1
ATOM 711 C CA . LYS A 1 87 ? 1.277 14.055 -3.512 1.00 84.44 87 LYS A CA 1
ATOM 712 C C . LYS A 1 87 ? 0.930 14.450 -4.954 1.00 84.44 87 LYS A C 1
ATOM 714 O O . LYS A 1 87 ? 1.124 15.595 -5.350 1.00 84.44 87 LYS A O 1
ATOM 719 N N . ARG A 1 88 ? 0.425 13.506 -5.759 1.00 74.25 88 ARG A N 1
ATOM 720 C CA . ARG A 1 88 ? -0.055 13.789 -7.123 1.00 74.25 88 ARG A CA 1
ATOM 721 C C . ARG A 1 88 ? -1.331 14.634 -7.129 1.00 74.25 88 ARG A C 1
ATOM 723 O O . ARG A 1 88 ? -1.456 15.467 -8.014 1.00 74.25 88 ARG A O 1
ATOM 730 N N . LYS A 1 89 ? -2.248 14.431 -6.177 1.00 69.88 89 LYS A N 1
ATOM 731 C CA . LYS A 1 89 ? -3.470 15.245 -6.045 1.00 69.88 89 LYS A CA 1
ATOM 732 C C . LYS A 1 89 ? -3.146 16.673 -5.599 1.00 69.88 89 LYS A C 1
ATOM 734 O O . LYS A 1 89 ? -3.714 17.628 -6.130 1.00 69.88 89 LYS A O 1
ATOM 739 N N . ASP A 1 90 ? -2.188 16.817 -4.690 1.00 64.56 90 ASP A N 1
ATOM 740 C CA . ASP A 1 90 ? -1.759 18.131 -4.200 1.00 64.56 90 ASP A CA 1
ATOM 741 C C . ASP A 1 90 ? -1.075 18.941 -5.313 1.00 64.56 90 ASP A C 1
ATOM 743 O O . ASP A 1 90 ? -1.289 20.144 -5.440 1.00 64.56 90 ASP A O 1
ATOM 747 N N . ALA A 1 91 ? -0.318 18.271 -6.191 1.00 59.25 91 ALA A N 1
ATOM 748 C CA . ALA A 1 91 ? 0.313 18.903 -7.349 1.00 59.25 91 ALA A CA 1
ATOM 749 C C . ALA A 1 91 ? -0.690 19.367 -8.423 1.00 59.25 91 ALA A C 1
ATOM 751 O O . ALA A 1 91 ? -0.406 20.318 -9.142 1.00 59.25 91 ALA A O 1
ATOM 752 N N . THR A 1 92 ? -1.857 18.725 -8.542 1.00 54.78 92 THR A N 1
ATOM 753 C CA . THR A 1 92 ? -2.879 19.098 -9.536 1.00 54.78 92 THR A CA 1
ATOM 754 C C . THR A 1 92 ? -3.806 20.227 -9.085 1.00 54.78 92 THR A C 1
ATOM 756 O O . THR A 1 92 ? -4.475 20.814 -9.926 1.00 54.78 92 THR A O 1
ATOM 759 N N . THR A 1 93 ? -3.861 20.546 -7.788 1.00 51.66 93 THR A N 1
ATOM 760 C CA . THR A 1 93 ? -4.820 21.538 -7.258 1.00 51.66 93 THR A CA 1
ATOM 761 C C . THR A 1 93 ? -4.290 22.983 -7.323 1.00 51.66 93 THR A C 1
ATOM 763 O O . THR A 1 93 ? -5.067 23.923 -7.196 1.00 51.66 93 THR A O 1
ATOM 766 N N . THR A 1 94 ? -2.992 23.195 -7.576 1.00 47.69 94 THR A N 1
ATOM 767 C CA . THR A 1 94 ? -2.349 24.513 -7.379 1.00 47.69 94 THR A CA 1
ATOM 768 C C . THR A 1 94 ? -2.124 25.340 -8.656 1.00 47.69 94 THR A C 1
ATOM 770 O O . THR A 1 94 ? -1.736 26.497 -8.545 1.00 47.69 94 THR A O 1
ATOM 773 N N . THR A 1 95 ? -2.380 24.847 -9.874 1.00 41.72 95 THR A N 1
ATOM 774 C CA . THR A 1 95 ? -2.077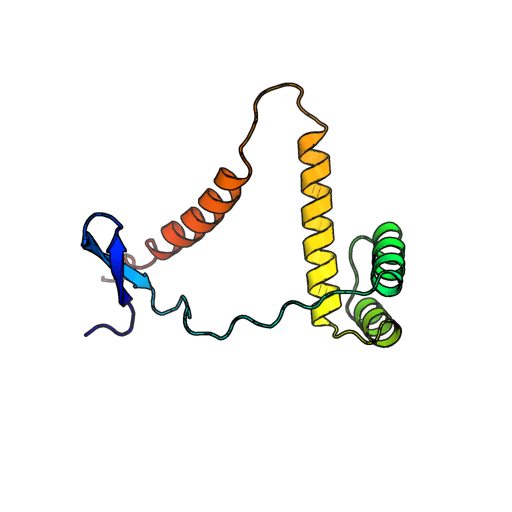 25.642 -11.085 1.00 41.72 95 THR A CA 1
ATOM 775 C C . THR A 1 95 ? -3.098 25.468 -12.205 1.00 41.72 95 THR A C 1
ATOM 777 O O . THR A 1 95 ? -3.117 24.452 -12.896 1.00 41.72 95 THR A O 1
ATOM 780 N N . ASN A 1 96 ? -3.870 26.531 -12.437 1.00 46.44 96 ASN A N 1
ATOM 781 C CA . ASN A 1 96 ? -4.674 26.789 -13.634 1.00 46.44 96 ASN A CA 1
ATOM 782 C C . ASN A 1 96 ? -3.826 27.090 -14.891 1.00 46.44 96 ASN A C 1
ATOM 784 O O . ASN A 1 96 ? -4.325 27.705 -15.822 1.00 46.44 96 ASN A O 1
ATOM 788 N N . ASP A 1 97 ? -2.560 26.673 -14.958 1.00 42.03 97 ASP A N 1
ATOM 789 C CA . ASP A 1 97 ? -1.755 26.854 -16.163 1.00 42.03 97 ASP A CA 1
ATOM 790 C C . ASP A 1 97 ? -0.638 25.807 -16.281 1.00 42.03 97 ASP A C 1
ATOM 792 O O . ASP A 1 97 ? 0.098 25.542 -15.333 1.00 42.03 97 ASP A O 1
ATOM 796 N N . SER A 1 98 ? -0.513 25.243 -17.486 1.00 47.72 98 SER A N 1
ATOM 797 C CA . SER A 1 98 ? 0.623 24.452 -17.994 1.00 47.72 98 SER A CA 1
ATOM 798 C C . SER A 1 98 ? 0.933 23.088 -17.337 1.00 47.72 98 SER A C 1
ATOM 800 O O . SER A 1 98 ? 1.855 22.914 -16.547 1.00 47.72 98 SER A O 1
ATOM 802 N N . ASN A 1 99 ? 0.196 22.075 -17.799 1.00 51.41 99 ASN A N 1
ATOM 803 C CA . ASN A 1 99 ? 0.582 20.663 -17.961 1.00 51.41 99 ASN A CA 1
ATOM 804 C C . ASN A 1 99 ? 2.089 20.316 -17.806 1.00 51.41 99 ASN A C 1
ATOM 806 O O . ASN A 1 99 ? 2.877 20.647 -18.695 1.00 51.41 99 ASN A O 1
ATOM 810 N N . PRO A 1 100 ? 2.469 19.457 -16.837 1.00 50.06 100 PRO A N 1
ATOM 811 C CA . PRO A 1 100 ? 3.582 18.543 -17.011 1.00 50.06 100 PRO A CA 1
ATOM 812 C C . PRO A 1 100 ? 3.026 17.131 -17.200 1.00 50.06 100 PRO A C 1
ATOM 814 O O . PRO A 1 100 ? 2.546 16.479 -16.270 1.00 50.06 100 PRO A O 1
ATOM 817 N N . ASN A 1 101 ? 3.105 16.645 -18.435 1.00 49.16 101 ASN A N 1
ATOM 818 C CA . ASN A 1 101 ? 2.706 15.296 -18.799 1.00 49.16 101 ASN A CA 1
ATOM 819 C C . ASN A 1 101 ? 3.439 14.301 -17.879 1.00 49.16 101 ASN A C 1
ATOM 821 O O . ASN A 1 101 ? 4.667 14.211 -17.902 1.00 49.16 101 ASN A O 1
ATOM 825 N N . MET A 1 102 ? 2.696 13.559 -17.054 1.00 53.12 102 MET A N 1
ATOM 826 C CA . MET A 1 102 ? 3.218 12.606 -16.058 1.00 53.12 102 MET A CA 1
ATOM 827 C C . MET A 1 102 ? 4.163 11.549 -16.656 1.00 53.12 102 MET A C 1
ATOM 829 O O . MET A 1 102 ? 4.998 10.983 -15.947 1.00 53.12 102 MET A O 1
ATOM 833 N N . HIS A 1 103 ? 4.077 11.323 -17.969 1.00 49.34 103 HIS A N 1
ATOM 834 C CA . HIS A 1 103 ? 5.010 10.500 -18.732 1.00 49.34 103 HIS A CA 1
ATOM 835 C C . HIS A 1 103 ? 6.452 11.049 -18.699 1.00 49.34 103 HIS A C 1
ATOM 837 O O . HIS A 1 103 ? 7.411 10.279 -18.675 1.00 49.34 103 HIS A O 1
ATOM 843 N N . HIS A 1 104 ? 6.626 12.373 -18.639 1.00 54.81 104 HIS A N 1
ATOM 844 C CA . HIS A 1 104 ? 7.931 13.032 -18.646 1.00 54.81 104 HIS A CA 1
ATOM 845 C C . HIS A 1 104 ? 8.656 12.914 -17.301 1.00 54.81 104 HIS A C 1
ATOM 847 O O . HIS A 1 104 ? 9.858 12.699 -17.295 1.00 54.81 104 HIS A O 1
ATOM 853 N N . LEU A 1 105 ? 7.950 12.952 -16.164 1.00 53.59 105 LEU A N 1
ATOM 854 C CA . LEU A 1 105 ? 8.568 12.729 -14.845 1.00 53.59 105 LEU A CA 1
ATOM 855 C C . LEU A 1 105 ? 8.954 11.259 -14.629 1.00 53.59 105 LEU A C 1
ATOM 857 O O . LEU A 1 105 ? 9.993 10.974 -14.036 1.00 53.59 105 LEU A O 1
ATOM 861 N N . PHE A 1 106 ? 8.153 10.322 -15.147 1.00 52.72 106 PHE A N 1
ATOM 862 C CA . PHE A 1 106 ? 8.497 8.898 -15.146 1.00 52.72 106 PHE A CA 1
ATOM 863 C C . PHE A 1 106 ? 9.725 8.614 -16.029 1.00 52.72 106 PHE A C 1
ATOM 865 O O . PHE A 1 106 ? 10.661 7.948 -15.584 1.00 52.72 106 PHE A O 1
ATOM 872 N N . ASN A 1 107 ? 9.777 9.200 -17.231 1.00 51.41 107 ASN A N 1
ATOM 873 C CA . ASN A 1 107 ? 10.947 9.125 -18.108 1.00 51.41 107 ASN A CA 1
ATOM 874 C C . ASN A 1 107 ? 12.170 9.847 -17.523 1.00 51.41 107 ASN A C 1
ATOM 876 O O . ASN A 1 107 ? 13.261 9.296 -17.571 1.00 51.41 107 ASN A O 1
ATOM 880 N N . ALA A 1 108 ? 12.015 11.028 -16.922 1.00 56.41 108 ALA A N 1
ATOM 881 C CA . ALA A 1 108 ? 13.109 11.778 -16.303 1.00 56.41 108 ALA A CA 1
ATOM 882 C C . ALA A 1 108 ? 13.694 11.051 -15.084 1.00 56.41 108 ALA A C 1
ATOM 884 O O . ALA A 1 108 ? 14.901 11.095 -14.862 1.00 56.41 108 ALA A O 1
ATOM 885 N N . TYR A 1 109 ? 12.868 10.335 -14.315 1.00 56.09 109 TYR A N 1
ATOM 886 C CA . TYR A 1 109 ? 13.340 9.491 -13.217 1.00 56.09 109 TYR A CA 1
ATOM 887 C C . TYR A 1 109 ? 14.167 8.302 -13.726 1.00 56.09 109 TYR A C 1
ATOM 889 O O . TYR A 1 109 ? 15.255 8.048 -13.212 1.00 56.09 109 TYR A O 1
ATOM 897 N N . LEU A 1 110 ? 13.694 7.614 -14.773 1.00 55.88 110 LEU A N 1
ATOM 898 C CA . LEU A 1 110 ? 14.435 6.518 -15.409 1.00 55.88 110 LEU A CA 1
ATOM 899 C C . LEU A 1 110 ? 15.716 7.005 -16.108 1.00 55.88 110 LEU A C 1
ATOM 901 O O . LEU A 1 110 ? 16.743 6.336 -16.028 1.00 55.88 110 LEU A O 1
ATOM 905 N N . MET A 1 111 ? 15.692 8.194 -16.715 1.00 53.62 111 MET A N 1
ATOM 906 C CA . MET A 1 111 ? 16.852 8.825 -17.358 1.00 53.62 111 MET A CA 1
ATOM 907 C C . MET A 1 111 ? 17.898 9.301 -16.342 1.00 53.62 111 MET A C 1
ATOM 909 O O . MET A 1 111 ? 19.085 9.078 -16.552 1.00 53.62 111 MET A O 1
ATOM 913 N N . ASN A 1 112 ? 17.496 9.871 -15.199 1.00 50.03 112 ASN A N 1
ATOM 914 C CA . ASN A 1 112 ? 18.433 10.220 -14.119 1.00 50.03 112 ASN A CA 1
ATOM 915 C C . ASN A 1 112 ? 19.064 8.984 -13.462 1.00 50.03 112 ASN A C 1
ATOM 917 O O . ASN A 1 112 ? 20.230 9.022 -13.066 1.00 50.03 112 ASN A O 1
ATOM 921 N N . TYR A 1 113 ? 18.327 7.872 -13.376 1.00 45.72 113 TYR A N 1
ATOM 922 C CA . TYR A 1 113 ? 18.886 6.582 -12.958 1.00 45.72 113 TYR A CA 1
ATOM 923 C C . TYR A 1 113 ? 19.912 6.035 -13.965 1.00 45.72 113 TYR A C 1
ATOM 925 O O . TYR A 1 113 ? 20.852 5.344 -13.572 1.00 45.72 113 TYR A O 1
ATOM 933 N N . TRP A 1 114 ? 19.748 6.351 -15.253 1.00 47.44 114 TRP A N 1
ATOM 934 C CA . TRP A 1 114 ? 20.654 5.926 -16.319 1.00 47.44 114 TRP A CA 1
ATOM 935 C C . TRP A 1 114 ? 21.915 6.807 -16.399 1.00 47.44 114 TRP A C 1
ATOM 937 O O . TRP A 1 114 ? 23.020 6.272 -16.397 1.00 47.44 114 TRP A O 1
ATOM 947 N N . ASN A 1 115 ? 21.778 8.136 -16.314 1.00 42.75 115 ASN A N 1
ATOM 948 C CA . ASN A 1 115 ? 22.903 9.089 -16.332 1.00 42.75 115 ASN A CA 1
ATOM 949 C C . ASN A 1 115 ? 23.816 9.000 -15.096 1.00 42.75 115 ASN A C 1
ATOM 951 O O . ASN A 1 115 ? 25.034 9.117 -15.207 1.00 42.75 115 ASN A O 1
ATOM 955 N N . ASN A 1 116 ? 23.272 8.752 -13.900 1.00 37.47 116 ASN A N 1
ATOM 956 C CA . ASN A 1 116 ? 24.116 8.563 -12.711 1.00 37.47 116 ASN A CA 1
ATOM 957 C C . ASN A 1 116 ? 24.880 7.229 -12.727 1.00 37.47 116 ASN A C 1
ATOM 959 O O . ASN A 1 116 ? 25.843 7.064 -11.984 1.00 37.47 116 ASN A O 1
ATOM 963 N N . SER A 1 117 ? 24.489 6.284 -13.589 1.00 41.88 117 SER A N 1
ATOM 964 C CA . SER A 1 117 ? 25.201 5.019 -13.766 1.00 41.88 117 SER A CA 1
ATOM 965 C C . SER A 1 117 ? 26.375 5.118 -14.750 1.00 41.88 117 SER A C 1
ATOM 967 O O . SER A 1 117 ? 27.180 4.190 -14.778 1.00 41.88 117 SER A O 1
ATOM 969 N N . THR A 1 118 ? 26.487 6.199 -15.534 1.00 46.06 118 THR A N 1
ATOM 970 C CA . THR A 1 118 ? 27.576 6.420 -16.506 1.00 46.06 118 THR A CA 1
ATOM 971 C C . THR A 1 118 ? 28.692 7.329 -15.980 1.00 46.06 118 THR A C 1
ATOM 973 O O . THR A 1 118 ? 29.775 7.341 -16.552 1.00 46.06 118 THR A O 1
ATOM 976 N N . ASN A 1 119 ? 28.487 8.032 -14.861 1.00 38.59 119 ASN A N 1
ATOM 977 C CA . ASN A 1 119 ? 29.491 8.939 -14.277 1.00 38.59 119 ASN A CA 1
ATOM 978 C C . ASN A 1 119 ? 30.445 8.268 -13.261 1.00 38.59 119 ASN A C 1
ATOM 980 O O . ASN A 1 119 ? 31.219 8.950 -12.598 1.00 38.59 119 ASN A O 1
ATOM 984 N N . GLY A 1 120 ? 30.405 6.937 -13.129 1.00 36.66 120 GLY A N 1
ATOM 985 C CA . GLY A 1 120 ? 31.183 6.177 -12.140 1.00 36.66 120 GLY A CA 1
ATOM 986 C C . GLY A 1 120 ? 32.478 5.517 -12.633 1.00 36.66 120 GLY A C 1
ATOM 987 O O . GLY A 1 120 ? 33.040 4.728 -11.884 1.00 36.66 120 GLY A O 1
ATOM 988 N N . ILE A 1 121 ? 32.955 5.777 -13.859 1.00 41.00 121 ILE A N 1
ATOM 989 C CA . ILE A 1 121 ? 34.147 5.097 -14.423 1.00 41.00 121 ILE A CA 1
ATOM 990 C C . ILE A 1 121 ? 35.229 6.096 -14.871 1.00 41.00 121 ILE A C 1
ATOM 992 O O . ILE A 1 121 ? 35.763 5.965 -15.961 1.00 41.00 121 ILE A O 1
ATOM 996 N N . ASN A 1 122 ? 35.558 7.122 -14.077 1.00 39.19 122 ASN A N 1
ATOM 997 C CA . ASN A 1 122 ? 36.705 8.000 -14.394 1.00 39.19 122 ASN A CA 1
ATOM 998 C C . ASN A 1 122 ? 37.394 8.625 -13.163 1.00 39.19 122 ASN A C 1
ATOM 1000 O O . ASN A 1 122 ? 37.677 9.818 -13.151 1.00 39.19 122 ASN A O 1
ATOM 1004 N N . GLN A 1 123 ? 37.683 7.844 -12.117 1.00 40.03 123 GLN A N 1
ATOM 1005 C CA . GLN A 1 123 ? 38.539 8.300 -11.006 1.00 40.03 123 GLN A CA 1
ATOM 1006 C C . GLN A 1 123 ? 39.344 7.135 -10.391 1.00 40.03 123 GLN A C 1
ATOM 1008 O O . GLN A 1 123 ? 39.021 6.683 -9.296 1.00 40.03 123 GLN A O 1
ATOM 1013 N N . HIS A 1 124 ? 40.362 6.630 -11.099 1.00 27.95 124 HIS A N 1
ATOM 1014 C CA . HIS A 1 124 ? 41.627 6.138 -10.512 1.00 27.95 124 HIS A CA 1
ATOM 1015 C C . HIS A 1 124 ? 42.586 5.672 -11.617 1.00 27.95 124 HIS A C 1
ATOM 1017 O O . HIS A 1 124 ? 42.438 4.563 -12.124 1.00 27.95 124 HIS A O 1
ATOM 1023 N N . ASN A 1 125 ? 43.559 6.516 -11.978 1.00 27.92 125 ASN A N 1
ATOM 1024 C CA . ASN A 1 125 ? 44.942 6.077 -12.199 1.00 27.92 125 ASN A CA 1
ATOM 1025 C C . ASN A 1 125 ? 45.896 7.291 -12.190 1.00 27.92 125 ASN A C 1
ATOM 1027 O O . ASN A 1 125 ? 46.158 7.893 -13.232 1.00 27.92 125 ASN A O 1
ATOM 1031 N N . GLN A 1 126 ? 46.373 7.660 -11.002 1.00 31.95 126 GLN A N 1
ATOM 1032 C CA . GLN A 1 126 ? 47.795 7.881 -10.725 1.00 31.95 126 GLN A CA 1
ATOM 1033 C C . GLN A 1 126 ? 48.098 7.198 -9.397 1.00 31.95 126 GLN A C 1
ATOM 1035 O O . GLN A 1 126 ? 47.219 7.278 -8.508 1.00 31.95 126 GLN A O 1
#

Foldseek 3Di:
DDLQWDWDWDQDPVRDTDTDTDGNVPVVVPPDDDDDDADPVLVVVLVVVCVVPLDDDPVVLVVNCVVRVHDSVVSVVVSVVVVVVVVVVVVVPPDPDDDDDPVVVVVVVVVVVVVVVVVPPPDDDD

Secondary structure (DSSP, 8-state):
--TTEEEEEEE-TTSPEEEEEEETTS-TTSPPPPPP---HHHHHHHHHHHHH-SS--HHHHHHHHHHHT--HHHHHHHHHHHHHHHHHHHHHHS-SS----HHHHHHHHHHHHHHTTTTTS-----

InterPro domains:
  IPR000047 Helix-turn-helix motif [PR00031] (60-69)
  IPR000047 Helix-turn-helix motif [PR00031] (69-85)
  IPR001356 Homeodomain [PF00046] (32-88)
  IPR001356 Homeodomain [PS50071] (29-89)
  IPR001356 Homeodomain [SM00389] (31-93)
  IPR001356 Homeodomain [cd00086] (32-89)
  IPR009057 Homedomain-like superfamily [SSF46689] (27-89)
  IPR017970 Homeobox, conserved site [PS00027] (64-87)
  IPR020479 Homeodomain, metazoa [PR00024] (53-64)
  IPR020479 Homeodomain, metazoa [PR00024] (68-78)
  IPR020479 Homeodomain, metazoa [PR00024] (78-87)
  IPR050848 Homeobox domain-containing transcription factors [PTHR24333] (28-99)

Radius of gyration: 21.25 Å; chains: 1; bounding box: 61×40×56 Å

Sequence (126 aa):
MSDFIRIIRIKNANGDEKLLEIPAKLDLERPKRPRTVFTDQQLQVLEKTFNESGYLNGSSRLELANKLGLSDNQIKVWFQNRRTKEKRKDATTTTNDSNPNMHHLFNAYLMNYWNNSTNGINQHNQ

Organism: NCBI:txid860376